Protein AF-A0A6B7KJ77-F1 (afdb_monomer)

Radius of gyration: 12.45 Å; Cα contacts (8 Å, |Δi|>4): 48; chains: 1; bounding box: 26×16×36 Å

Solvent-accessible surface area (backbone atoms only — not comparable to full-atom values): 3717 Å² total; per-residue (Å²): 130,67,94,50,57,80,83,71,34,66,67,58,48,50,51,45,68,75,74,50,54,67,55,75,73,89,55,54,71,37,64,69,50,29,45,69,46,92,99,41,73,44,55,72,68,48,50,56,53,52,52,53,26,58,78,64,75,24,45,114

Structure (mmCIF, N/CA/C/O backbone):
data_AF-A0A6B7KJ77-F1
#
_entry.id   AF-A0A6B7KJ77-F1
#
loop_
_atom_site.group_PDB
_atom_site.id
_atom_site.type_symbol
_atom_site.label_atom_id
_atom_site.label_alt_id
_atom_site.label_comp_id
_atom_site.label_asym_id
_atom_site.label_entity_id
_atom_site.label_seq_id
_atom_site.pdbx_PDB_ins_code
_atom_site.Cartn_x
_atom_site.Cartn_y
_atom_site.Cartn_z
_atom_site.occupancy
_atom_site.B_iso_or_equiv
_atom_site.auth_seq_id
_atom_site.auth_comp_id
_atom_site.auth_asym_id
_atom_site.auth_atom_id
_atom_site.pdbx_PDB_model_num
ATOM 1 N N . MET A 1 1 ? 19.845 3.906 7.364 1.00 49.31 1 MET A N 1
ATOM 2 C CA . MET A 1 1 ? 18.379 3.959 7.553 1.00 49.31 1 MET A CA 1
ATOM 3 C C . MET A 1 1 ? 17.742 3.729 6.197 1.00 49.31 1 MET A C 1
ATOM 5 O O . MET A 1 1 ? 18.214 4.325 5.237 1.00 49.31 1 MET A O 1
ATOM 9 N N . SER A 1 2 ? 16.756 2.834 6.095 1.00 59.03 2 SER A N 1
ATOM 10 C CA . SER A 1 2 ? 15.956 2.702 4.869 1.00 59.03 2 SER A CA 1
ATOM 11 C C . SER A 1 2 ? 15.270 4.040 4.579 1.00 59.03 2 SER A C 1
ATOM 13 O O . SER A 1 2 ? 14.759 4.661 5.507 1.00 59.03 2 SER A O 1
ATOM 15 N N . SER A 1 3 ? 15.243 4.489 3.322 1.00 80.38 3 SER A N 1
ATOM 16 C CA . SER A 1 3 ? 14.470 5.679 2.931 1.00 80.38 3 SER A CA 1
ATOM 17 C C . SER A 1 3 ? 12.957 5.433 2.940 1.00 80.38 3 SER A C 1
ATOM 19 O O 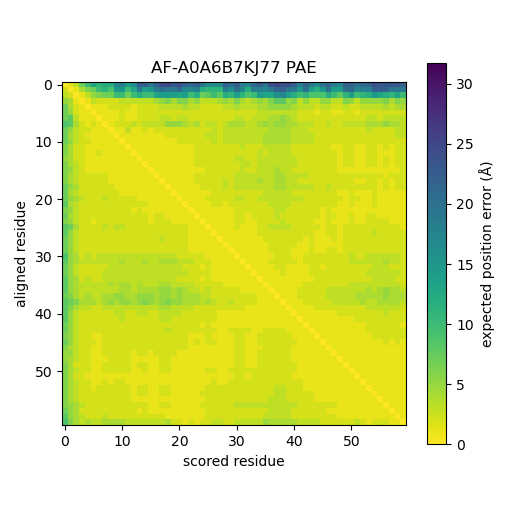. SER A 1 3 ? 12.195 6.366 2.722 1.00 80.38 3 SER A O 1
ATOM 21 N N . ILE A 1 4 ? 12.526 4.185 3.151 1.00 88.00 4 ILE A N 1
ATOM 22 C CA . ILE A 1 4 ? 11.124 3.775 3.255 1.00 88.00 4 ILE A CA 1
ATOM 23 C C . ILE A 1 4 ? 10.834 3.511 4.743 1.00 88.00 4 ILE A C 1
ATOM 25 O O . ILE A 1 4 ? 11.299 2.483 5.256 1.00 88.00 4 ILE A O 1
ATOM 29 N N . PRO A 1 5 ? 10.088 4.397 5.440 1.00 92.56 5 PRO A N 1
ATOM 30 C CA . PRO A 1 5 ? 9.807 4.266 6.874 1.00 92.56 5 PRO A CA 1
ATOM 31 C C . PRO A 1 5 ? 9.184 2.918 7.239 1.00 92.56 5 PRO A C 1
ATOM 33 O O . PRO A 1 5 ? 9.600 2.290 8.210 1.00 92.56 5 PRO A O 1
ATOM 36 N N . PHE A 1 6 ? 8.280 2.417 6.389 1.00 95.44 6 PHE A N 1
ATOM 37 C CA . PHE A 1 6 ? 7.602 1.134 6.569 1.00 95.44 6 PHE A CA 1
ATOM 38 C C . PHE A 1 6 ? 8.553 -0.040 6.863 1.00 95.44 6 PHE A C 1
ATOM 40 O O . PHE A 1 6 ? 8.220 -0.896 7.676 1.00 95.44 6 PHE A O 1
ATOM 47 N N . LEU A 1 7 ? 9.756 -0.077 6.274 1.00 94.69 7 LEU A N 1
ATOM 48 C CA . LEU A 1 7 ? 10.684 -1.206 6.437 1.00 94.69 7 LEU A CA 1
ATOM 49 C C . LEU A 1 7 ? 11.462 -1.179 7.757 1.00 94.69 7 LEU A C 1
ATOM 51 O O . LEU A 1 7 ? 11.842 -2.228 8.266 1.00 94.69 7 LEU A O 1
ATOM 55 N N . GLY A 1 8 ? 11.729 0.005 8.307 1.00 93.62 8 GLY A N 1
ATOM 56 C CA . GLY A 1 8 ? 12.683 0.166 9.410 1.00 93.62 8 GLY A CA 1
ATOM 57 C C . GLY A 1 8 ? 12.109 0.757 10.691 1.00 93.62 8 GLY A C 1
ATOM 58 O O . GLY A 1 8 ? 12.772 0.685 11.721 1.00 93.62 8 GLY A O 1
ATOM 59 N N . ASP A 1 9 ? 10.916 1.344 10.640 1.00 96.19 9 ASP A N 1
ATOM 60 C CA . ASP A 1 9 ? 10.320 2.051 11.768 1.00 96.19 9 ASP A CA 1
ATOM 61 C C . ASP A 1 9 ? 9.142 1.255 12.347 1.00 96.19 9 ASP A C 1
ATOM 63 O O . ASP A 1 9 ? 8.034 1.223 11.806 1.00 96.19 9 ASP A O 1
ATOM 67 N N . GLU A 1 10 ? 9.399 0.581 13.468 1.00 96.12 10 GLU A N 1
ATOM 68 C CA . GLU A 1 10 ? 8.388 -0.177 14.209 1.00 96.12 10 GLU A CA 1
ATOM 69 C C . GLU A 1 10 ? 7.280 0.717 14.766 1.00 96.12 10 GLU A C 1
ATOM 71 O O . GLU A 1 10 ? 6.116 0.321 14.741 1.00 96.12 10 GLU A O 1
ATOM 76 N N . LYS A 1 11 ? 7.614 1.931 15.223 1.00 97.56 11 LYS A N 1
ATOM 77 C CA . LYS A 1 11 ? 6.617 2.868 15.758 1.00 97.56 11 LYS A CA 1
ATOM 78 C C . LYS A 1 11 ? 5.698 3.358 14.651 1.00 97.56 11 LYS A C 1
ATOM 80 O O . LYS A 1 11 ? 4.499 3.475 14.875 1.00 97.56 11 LYS A O 1
ATOM 85 N N . TYR A 1 12 ? 6.244 3.593 13.460 1.00 97.12 12 TYR A N 1
ATOM 86 C CA . TYR A 1 12 ? 5.452 3.926 12.282 1.00 97.12 12 TYR A CA 1
ATOM 87 C C . TYR A 1 12 ? 4.465 2.805 11.942 1.00 97.12 12 TYR A C 1
ATOM 89 O O . TYR A 1 12 ? 3.275 3.070 11.804 1.00 97.12 12 TYR A O 1
ATOM 97 N N . ARG A 1 13 ? 4.916 1.544 11.880 1.00 97.31 13 ARG A N 1
ATOM 98 C CA . ARG A 1 13 ? 4.010 0.409 11.629 1.00 97.31 13 ARG A CA 1
ATOM 99 C C . ARG A 1 13 ? 2.960 0.243 12.725 1.00 97.31 13 ARG A C 1
ATOM 101 O O . ARG A 1 13 ? 1.816 -0.045 12.399 1.00 97.31 13 ARG A O 1
ATOM 108 N N . GLN A 1 14 ? 3.319 0.441 13.993 1.00 98.38 14 GLN A N 1
ATOM 109 C CA . GLN A 1 14 ? 2.361 0.372 15.098 1.00 98.38 14 GLN A CA 1
ATOM 110 C C . GLN A 1 14 ? 1.284 1.458 14.970 1.00 98.38 14 GLN A C 1
ATOM 112 O O . GLN A 1 14 ? 0.102 1.149 15.033 1.00 98.38 14 GLN A O 1
ATOM 117 N N . LEU A 1 15 ? 1.682 2.699 14.671 1.00 98.31 15 LEU A N 1
ATOM 118 C CA . LEU A 1 15 ? 0.744 3.795 14.424 1.00 98.31 15 LEU A CA 1
ATOM 119 C C . LEU A 1 15 ? -0.215 3.486 13.264 1.00 98.31 15 LEU A C 1
ATOM 121 O O . LEU A 1 15 ? -1.396 3.802 13.349 1.00 98.31 15 LEU A O 1
ATOM 125 N N . LEU A 1 16 ? 0.275 2.851 12.191 1.00 98.19 16 LEU A N 1
ATOM 126 C CA . LEU A 1 16 ? -0.591 2.421 11.090 1.00 98.19 16 LEU A CA 1
ATOM 127 C C . LEU A 1 16 ? -1.661 1.429 11.561 1.00 98.19 16 LEU A C 1
ATOM 129 O O . LEU A 1 16 ? -2.817 1.593 11.186 1.00 98.19 16 LEU A O 1
ATOM 133 N N . LYS A 1 17 ? -1.284 0.435 12.381 1.00 97.75 17 LYS A N 1
ATOM 134 C CA . LYS A 1 17 ? -2.207 -0.573 12.937 1.00 97.75 17 LYS A CA 1
ATOM 135 C C . LYS A 1 17 ? -3.272 0.033 13.838 1.00 97.75 17 LYS A C 1
ATOM 137 O O . LYS A 1 17 ? -4.419 -0.394 13.781 1.00 97.75 17 LYS A O 1
ATOM 142 N N . ASP A 1 18 ? -2.877 0.995 14.661 1.00 98.31 18 ASP A N 1
ATOM 143 C CA . ASP A 1 18 ? -3.744 1.527 15.709 1.00 98.31 18 ASP A CA 1
ATOM 144 C C . ASP A 1 18 ? -4.730 2.576 15.172 1.00 98.31 18 ASP A C 1
ATOM 146 O O . ASP A 1 18 ? -5.854 2.670 15.664 1.00 98.31 18 ASP A O 1
ATOM 150 N N . GLU A 1 19 ? -4.339 3.342 14.147 1.00 98.50 19 GLU A N 1
ATOM 151 C CA . GLU A 1 19 ? -5.058 4.563 13.756 1.00 98.50 19 GLU A CA 1
ATOM 152 C C . GLU A 1 19 ? -5.684 4.523 12.348 1.00 98.50 19 GLU A C 1
ATOM 154 O O . GLU A 1 19 ? -6.453 5.421 11.996 1.00 98.50 19 GLU A O 1
ATOM 159 N N . PHE A 1 20 ? -5.383 3.517 11.513 1.00 98.62 20 PHE A N 1
ATOM 160 C CA . PHE A 1 20 ? -5.825 3.482 10.111 1.00 98.62 20 PHE A CA 1
ATOM 161 C C . PHE A 1 20 ? -6.348 2.107 9.673 1.00 98.62 20 PHE A C 1
ATOM 163 O O . PHE A 1 20 ? -5.933 1.068 10.169 1.00 98.62 20 PHE A O 1
ATOM 170 N N . ASN A 1 21 ? -7.250 2.099 8.686 1.00 98.44 21 ASN A N 1
ATOM 171 C CA . ASN A 1 21 ? -7.811 0.884 8.073 1.00 98.44 21 ASN A CA 1
ATOM 172 C C . ASN A 1 21 ? -7.747 0.883 6.531 1.00 98.44 21 ASN A C 1
ATOM 174 O O . ASN A 1 21 ? -8.357 0.038 5.872 1.00 98.44 21 ASN A O 1
ATOM 178 N N . LEU A 1 22 ? -7.049 1.856 5.944 1.00 98.31 22 LEU A N 1
ATOM 179 C CA . LEU A 1 22 ? -6.828 1.996 4.508 1.00 98.31 22 LEU A CA 1
ATOM 180 C C . LEU A 1 22 ? -5.430 2.570 4.286 1.00 98.31 22 LEU A C 1
ATOM 182 O O . LEU A 1 22 ? -5.097 3.615 4.846 1.00 98.31 22 LEU A O 1
ATOM 186 N N . LEU A 1 23 ? -4.644 1.915 3.439 1.00 98.19 23 LEU A N 1
ATOM 187 C CA . LEU A 1 23 ? -3.315 2.357 3.043 1.00 98.19 23 LEU A CA 1
ATOM 188 C C . LEU A 1 23 ? -3.305 2.802 1.578 1.00 98.19 23 LEU A C 1
ATOM 190 O O . LEU A 1 23 ? -4.080 2.345 0.747 1.00 98.19 23 LEU A O 1
ATOM 194 N N . THR A 1 24 ? -2.393 3.710 1.246 1.00 98.00 24 THR A N 1
ATOM 195 C CA . THR A 1 24 ? -2.044 4.039 -0.139 1.00 98.00 24 THR A CA 1
ATOM 196 C C . THR A 1 24 ? -0.529 4.056 -0.243 1.00 98.00 24 THR A C 1
ATOM 198 O O . THR A 1 24 ? 0.142 4.772 0.500 1.00 98.00 24 THR A O 1
ATOM 201 N N . ILE A 1 25 ? 0.023 3.257 -1.155 1.00 96.88 25 ILE A N 1
ATOM 202 C CA . ILE A 1 25 ? 1.474 3.103 -1.303 1.00 96.88 25 ILE A CA 1
ATOM 203 C C . ILE A 1 25 ? 2.033 4.322 -2.047 1.00 96.88 25 ILE A C 1
ATOM 205 O O . ILE A 1 25 ? 1.880 4.449 -3.260 1.00 96.88 25 ILE A O 1
ATOM 209 N N . GLU A 1 26 ? 2.686 5.223 -1.307 1.00 95.88 26 GLU A N 1
ATOM 210 C CA . GLU A 1 26 ? 3.048 6.571 -1.774 1.00 95.88 26 GLU A CA 1
ATOM 211 C C . GLU A 1 26 ? 3.889 6.582 -3.063 1.00 95.88 26 GLU A C 1
ATOM 213 O O . GLU A 1 26 ? 3.645 7.382 -3.972 1.00 95.88 26 GLU A O 1
ATOM 218 N N . ASN A 1 27 ? 4.904 5.717 -3.147 1.00 95.38 27 ASN A N 1
ATOM 219 C CA . ASN A 1 27 ? 5.870 5.734 -4.246 1.00 95.38 27 ASN A CA 1
ATOM 220 C C . ASN A 1 27 ? 6.126 4.363 -4.864 1.00 95.38 27 ASN A C 1
ATOM 222 O O . ASN A 1 27 ? 6.305 4.292 -6.077 1.00 95.38 27 ASN A O 1
ATOM 226 N N . ASP A 1 28 ? 6.137 3.288 -4.078 1.00 96.31 28 ASP A N 1
ATOM 227 C CA . ASP A 1 28 ? 6.612 1.981 -4.549 1.00 96.31 28 ASP A CA 1
ATOM 228 C C . ASP A 1 28 ? 5.655 1.266 -5.523 1.00 96.31 28 ASP A C 1
ATOM 230 O O . ASP A 1 28 ? 6.056 0.296 -6.154 1.0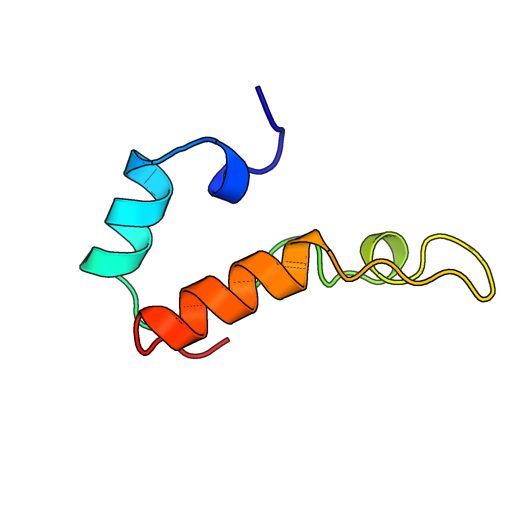0 96.31 28 ASP A O 1
ATOM 234 N N . MET A 1 29 ? 4.453 1.815 -5.750 1.00 97.25 29 MET A N 1
ATOM 235 C CA . MET A 1 29 ? 3.535 1.417 -6.833 1.00 97.25 29 MET A CA 1
ATOM 236 C C . MET A 1 29 ? 3.619 2.307 -8.091 1.00 97.25 29 MET A C 1
ATOM 238 O O . MET A 1 29 ? 2.926 2.059 -9.077 1.00 97.25 29 MET A O 1
ATOM 242 N N . LYS A 1 30 ? 4.448 3.363 -8.102 1.00 97.81 30 LYS A N 1
ATOM 243 C CA . LYS A 1 30 ? 4.614 4.235 -9.282 1.00 97.81 30 LYS A CA 1
ATOM 244 C C . LYS A 1 30 ? 5.402 3.523 -10.385 1.00 97.81 30 LYS A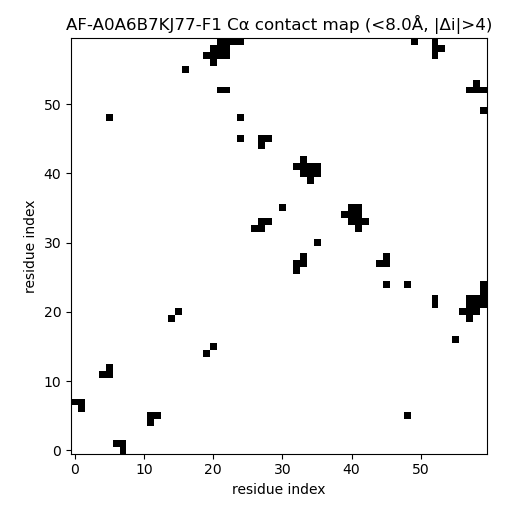 C 1
ATOM 246 O O . LYS A 1 30 ? 6.285 2.717 -10.103 1.00 97.81 30 LYS A O 1
ATOM 251 N N . PHE A 1 31 ? 5.154 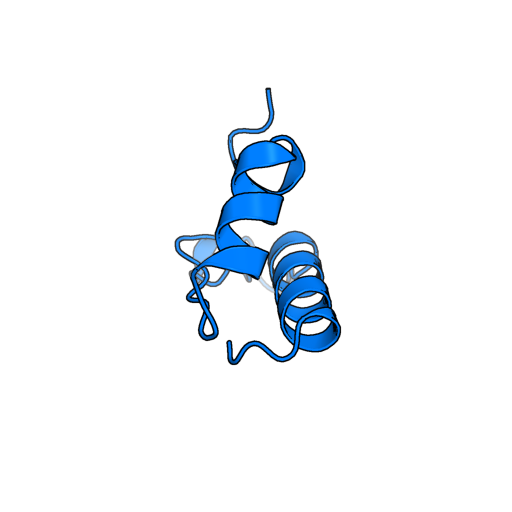3.898 -11.645 1.00 97.50 31 PHE A N 1
ATOM 252 C CA . PHE A 1 31 ? 5.714 3.241 -12.839 1.00 97.50 31 PHE A CA 1
ATOM 253 C C . PHE A 1 31 ? 7.213 2.932 -12.761 1.00 97.50 31 PHE A C 1
ATOM 255 O O . PHE A 1 31 ? 7.605 1.786 -12.939 1.00 97.50 31 PHE A O 1
ATOM 262 N N . ALA A 1 32 ? 8.050 3.921 -12.438 1.00 96.69 32 ALA A N 1
ATOM 263 C CA . ALA A 1 32 ? 9.502 3.729 -12.393 1.00 96.69 32 ALA A CA 1
ATOM 264 C C . ALA A 1 32 ? 9.975 2.787 -11.267 1.00 96.69 32 ALA A C 1
ATOM 266 O O . ALA A 1 32 ? 11.099 2.294 -11.318 1.00 96.69 32 ALA A O 1
ATOM 267 N N . LYS A 1 33 ? 9.143 2.558 -10.241 1.00 96.44 33 LYS A N 1
ATOM 268 C CA . LYS A 1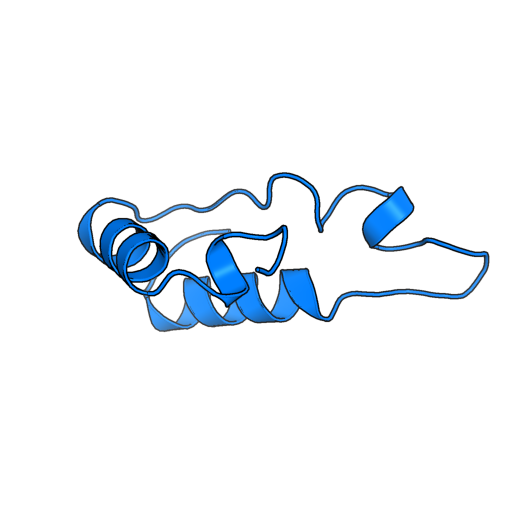 33 ? 9.425 1.630 -9.140 1.00 96.44 33 LYS A CA 1
ATOM 269 C C . LYS A 1 33 ? 9.018 0.204 -9.496 1.00 96.44 33 LYS A C 1
ATOM 271 O O . LYS A 1 33 ? 9.818 -0.702 -9.286 1.00 96.44 33 LYS A O 1
ATOM 276 N N . ILE A 1 34 ? 7.835 0.032 -10.093 1.00 98.00 34 ILE A N 1
ATOM 277 C CA . ILE A 1 34 ? 7.314 -1.288 -10.478 1.00 98.00 34 ILE A CA 1
ATOM 278 C C . ILE A 1 34 ? 7.934 -1.829 -11.767 1.00 98.00 34 ILE A C 1
ATOM 280 O O . ILE A 1 34 ? 8.084 -3.036 -11.896 1.00 98.00 34 ILE A O 1
ATOM 284 N N . HIS A 1 35 ? 8.294 -0.960 -12.717 1.00 98.31 35 HIS A N 1
ATOM 285 C CA . HIS A 1 35 ? 8.814 -1.312 -14.043 1.00 98.31 35 HIS A CA 1
ATOM 286 C C . HIS A 1 35 ? 10.035 -0.438 -14.383 1.00 98.31 35 HIS A C 1
ATOM 288 O O . HIS A 1 35 ? 9.948 0.488 -15.192 1.00 98.31 35 HIS A O 1
ATOM 294 N N . PRO A 1 36 ? 11.182 -0.665 -13.715 1.00 97.38 36 PRO A N 1
ATOM 295 C CA . PRO A 1 36 ? 12.371 0.175 -13.869 1.00 97.38 36 PRO A CA 1
ATOM 296 C C . PRO A 1 36 ? 13.087 0.002 -15.218 1.00 97.38 36 PRO A C 1
ATOM 298 O O . PRO A 1 36 ? 13.785 0.913 -15.667 1.00 97.38 36 PRO A O 1
ATOM 301 N N . GLN A 1 37 ? 12.946 -1.157 -15.868 1.00 98.31 37 GLN A N 1
ATOM 302 C CA . GLN A 1 37 ? 13.496 -1.446 -17.194 1.00 98.31 37 GLN A CA 1
ATOM 303 C C . GLN A 1 37 ? 12.519 -2.309 -17.995 1.00 98.31 37 GLN A C 1
ATOM 305 O O . GLN A 1 37 ? 11.676 -2.996 -17.425 1.00 98.31 37 GLN A O 1
ATOM 310 N N . ARG A 1 38 ? 12.664 -2.307 -19.327 1.00 97.88 38 ARG A N 1
ATOM 311 C CA . ARG A 1 38 ? 11.905 -3.191 -20.223 1.00 97.88 38 ARG A CA 1
ATOM 312 C C . ARG A 1 38 ? 11.999 -4.640 -19.724 1.00 97.88 38 ARG A C 1
ATOM 314 O O . ARG A 1 38 ? 13.094 -5.110 -19.446 1.00 97.88 38 ARG A O 1
ATOM 321 N N . ASP A 1 39 ? 10.846 -5.294 -19.613 1.00 97.94 39 ASP A N 1
ATOM 322 C CA . ASP A 1 39 ? 10.675 -6.674 -19.133 1.00 97.94 39 ASP A CA 1
ATOM 323 C C . ASP A 1 39 ? 11.170 -6.973 -17.698 1.00 97.94 39 ASP A C 1
ATOM 325 O O . ASP A 1 39 ? 11.178 -8.129 -17.283 1.00 97.94 39 ASP A O 1
ATOM 329 N N . THR A 1 40 ? 11.506 -5.949 -16.903 1.00 98.19 40 THR A N 1
ATOM 330 C CA . THR A 1 40 ? 11.907 -6.095 -15.494 1.00 98.19 40 THR A CA 1
ATOM 331 C C . THR A 1 40 ? 10.856 -5.493 -14.579 1.00 98.19 40 THR A C 1
ATOM 333 O O . THR A 1 40 ? 10.635 -4.284 -14.612 1.00 98.19 40 THR A O 1
ATOM 336 N N . TYR A 1 41 ? 10.270 -6.312 -13.707 1.00 98.19 41 TYR A N 1
ATOM 337 C CA . TYR A 1 41 ? 9.297 -5.867 -12.713 1.00 98.19 41 TYR A CA 1
ATOM 338 C C . TYR A 1 41 ? 9.825 -6.038 -11.290 1.00 98.19 41 TYR A C 1
ATOM 340 O O . TYR A 1 41 ? 10.517 -7.012 -10.996 1.00 98.19 41 TYR A O 1
ATOM 348 N N . ASN A 1 42 ? 9.491 -5.101 -10.405 1.00 97.75 42 ASN A N 1
ATOM 349 C CA . ASN A 1 42 ? 9.847 -5.166 -8.992 1.00 97.75 42 ASN A CA 1
ATOM 350 C C . ASN A 1 42 ? 8.634 -4.861 -8.111 1.00 97.75 42 ASN A C 1
ATOM 352 O O . ASN A 1 42 ? 8.233 -3.706 -7.975 1.00 97.75 42 ASN A O 1
ATOM 356 N N . PHE A 1 43 ? 8.101 -5.906 -7.481 1.00 98.06 43 PHE A N 1
ATOM 357 C CA . PHE A 1 43 ? 6.980 -5.815 -6.545 1.00 98.06 43 PHE A CA 1
ATOM 358 C C . PHE A 1 43 ? 7.374 -6.106 -5.089 1.00 98.06 43 PHE A C 1
ATOM 360 O O . PHE A 1 43 ? 6.521 -6.107 -4.216 1.00 98.06 43 PHE A O 1
ATOM 367 N N . VAL A 1 44 ? 8.669 -6.262 -4.782 1.00 97.00 44 VAL A N 1
ATOM 368 C CA . VAL A 1 44 ? 9.124 -6.712 -3.452 1.00 97.00 44 VAL A CA 1
ATOM 369 C C . VAL A 1 44 ? 8.618 -5.811 -2.321 1.00 97.00 44 VAL A C 1
ATOM 371 O O . VAL A 1 44 ? 8.098 -6.298 -1.327 1.00 97.00 44 VAL A O 1
ATOM 374 N N . ILE A 1 45 ? 8.771 -4.491 -2.451 1.00 96.44 45 ILE A N 1
ATOM 375 C CA . ILE A 1 45 ? 8.304 -3.549 -1.423 1.00 96.44 45 ILE A CA 1
ATOM 376 C C . ILE A 1 45 ? 6.776 -3.439 -1.364 1.00 96.44 45 ILE A C 1
ATOM 378 O O . ILE A 1 45 ? 6.247 -3.532 -0.256 1.00 96.44 45 ILE A O 1
ATOM 382 N N . PRO A 1 46 ? 6.047 -3.215 -2.478 1.00 97.12 46 PRO A N 1
ATOM 383 C CA . PRO A 1 46 ? 4.596 -3.123 -2.396 1.00 97.12 46 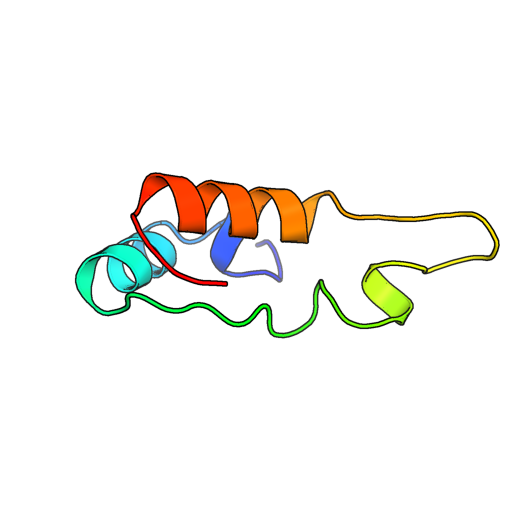PRO A CA 1
ATOM 384 C C . PRO A 1 46 ? 3.951 -4.420 -1.894 1.00 97.12 46 PRO A C 1
ATOM 386 O O . PRO A 1 46 ? 3.017 -4.318 -1.107 1.00 97.12 46 PRO A O 1
ATOM 389 N N . ASP A 1 47 ? 4.483 -5.600 -2.227 1.00 98.50 47 ASP A N 1
ATOM 390 C CA . ASP A 1 47 ? 3.966 -6.879 -1.719 1.00 98.50 47 ASP A CA 1
ATOM 391 C C . ASP A 1 47 ? 4.075 -6.966 -0.190 1.00 98.50 47 ASP A C 1
ATOM 393 O O . ASP A 1 47 ? 3.111 -7.351 0.465 1.00 98.50 47 ASP A O 1
ATOM 397 N N . LEU A 1 48 ? 5.184 -6.505 0.405 1.00 97.88 48 LEU A N 1
ATOM 398 C CA . LEU A 1 48 ? 5.329 -6.438 1.867 1.00 97.88 48 LEU A CA 1
ATOM 399 C C . LEU A 1 48 ? 4.306 -5.494 2.521 1.00 97.88 48 LEU A C 1
ATOM 401 O O . LEU A 1 48 ? 3.844 -5.750 3.632 1.00 97.88 48 LEU A O 1
ATOM 405 N N . ILE A 1 49 ? 3.963 -4.383 1.860 1.00 97.69 49 ILE A N 1
ATOM 406 C CA . ILE A 1 49 ? 2.963 -3.434 2.376 1.00 97.69 49 ILE A CA 1
ATOM 407 C C . ILE A 1 49 ? 1.550 -4.010 2.231 1.00 97.69 49 ILE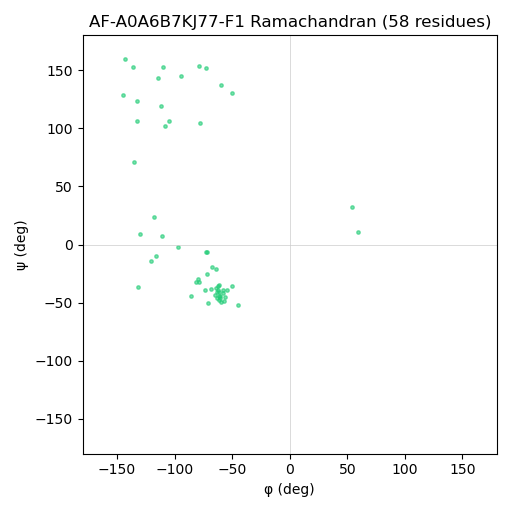 A C 1
ATOM 409 O O . ILE A 1 49 ? 0.734 -3.847 3.136 1.00 97.69 49 ILE A O 1
ATOM 413 N N . VAL A 1 50 ? 1.262 -4.696 1.122 1.00 98.38 50 VAL A N 1
ATOM 414 C CA . VAL A 1 50 ? -0.018 -5.379 0.894 1.00 98.38 50 VAL A CA 1
ATOM 415 C C . VAL A 1 50 ? -0.209 -6.519 1.895 1.00 98.38 50 VAL A C 1
ATOM 417 O O . VAL A 1 50 ? -1.283 -6.627 2.476 1.00 98.38 50 VAL A O 1
ATOM 420 N N . GLU A 1 51 ? 0.821 -7.325 2.155 1.00 98.62 51 GLU A N 1
ATOM 421 C CA . GLU A 1 51 ? 0.774 -8.395 3.159 1.00 98.62 51 GLU A CA 1
ATOM 422 C C . GLU A 1 51 ? 0.500 -7.828 4.556 1.00 98.62 51 GLU A C 1
ATOM 424 O O 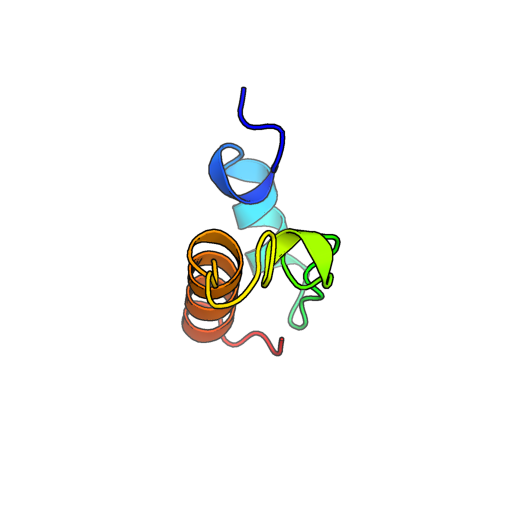. GLU A 1 51 ? -0.430 -8.266 5.229 1.00 98.62 51 GLU A O 1
ATOM 429 N N . PHE A 1 52 ? 1.200 -6.758 4.942 1.00 98.25 52 PHE A N 1
ATOM 430 C CA . PHE A 1 52 ? 0.905 -6.042 6.182 1.00 98.25 52 PHE A CA 1
ATOM 431 C C . PHE A 1 52 ? -0.534 -5.508 6.233 1.00 98.25 52 PHE A C 1
ATOM 433 O O . PHE A 1 52 ? -1.172 -5.589 7.281 1.00 98.25 52 PHE A O 1
ATOM 440 N N . ALA A 1 53 ? -1.061 -4.959 5.135 1.00 98.44 53 ALA A N 1
ATOM 441 C CA . ALA A 1 53 ? -2.438 -4.476 5.093 1.00 98.44 53 ALA A CA 1
ATOM 442 C C . ALA A 1 53 ? -3.430 -5.624 5.337 1.00 98.44 53 ALA A C 1
ATOM 444 O O . ALA A 1 53 ? -4.307 -5.507 6.191 1.00 98.44 53 ALA A O 1
ATOM 445 N N . LEU A 1 54 ? -3.240 -6.753 4.646 1.00 98.50 54 LEU A N 1
ATOM 446 C CA . LEU A 1 54 ? -4.075 -7.949 4.775 1.00 98.50 54 LEU A CA 1
ATOM 447 C C . LEU A 1 54 ? -4.041 -8.533 6.193 1.00 98.50 54 LEU A C 1
ATOM 449 O O . LEU A 1 54 ? -5.090 -8.860 6.737 1.00 98.50 54 LEU A O 1
ATOM 453 N N . GLU A 1 55 ? -2.863 -8.626 6.812 1.00 98.38 55 GLU A N 1
ATOM 454 C CA . GLU A 1 55 ? -2.700 -9.137 8.182 1.00 98.38 55 GLU A CA 1
ATOM 455 C C . GLU A 1 55 ? -3.380 -8.275 9.254 1.00 98.38 55 GLU A C 1
ATOM 457 O O . GLU A 1 55 ? -3.611 -8.750 10.365 1.00 98.38 55 GLU A O 1
ATOM 462 N N . ASN A 1 56 ? -3.651 -7.002 8.957 1.00 98.38 56 ASN A N 1
ATOM 463 C CA . ASN A 1 56 ? -4.217 -6.044 9.909 1.00 98.38 56 ASN A CA 1
ATOM 464 C C . ASN A 1 56 ? -5.594 -5.527 9.459 1.00 98.38 56 ASN A C 1
ATOM 466 O O . ASN A 1 56 ? -5.997 -4.437 9.859 1.00 98.38 56 ASN A O 1
ATOM 470 N N . ASP A 1 57 ? -6.302 -6.295 8.621 1.00 98.38 57 ASP A N 1
ATOM 471 C CA . ASP A 1 57 ? -7.653 -5.987 8.128 1.00 98.38 57 ASP A CA 1
ATOM 472 C C . ASP A 1 57 ? -7.780 -4.594 7.473 1.00 98.38 57 ASP A C 1
ATOM 474 O O . ASP A 1 57 ? -8.828 -3.939 7.511 1.00 98.38 57 ASP A O 1
ATOM 478 N N . MET A 1 58 ? -6.702 -4.129 6.839 1.00 98.62 58 MET A N 1
ATOM 479 C CA . MET A 1 58 ? -6.657 -2.858 6.128 1.00 98.62 58 MET A CA 1
ATOM 480 C C . MET A 1 58 ? -6.951 -3.050 4.642 1.00 98.62 58 MET A C 1
ATOM 482 O O . MET A 1 58 ? -6.535 -4.019 4.008 1.00 98.62 58 MET A O 1
ATOM 486 N N . LYS A 1 59 ? -7.623 -2.065 4.049 1.00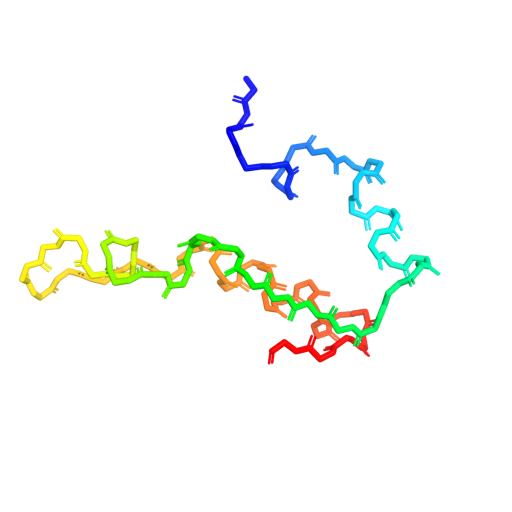 98.44 59 LYS A N 1
ATOM 487 C CA . LYS A 1 59 ? -7.732 -1.939 2.592 1.00 98.44 59 LYS A CA 1
ATOM 488 C C . LYS A 1 59 ? -6.446 -1.339 2.021 1.00 98.44 59 LYS A C 1
ATOM 490 O O . LYS A 1 59 ? -5.764 -0.576 2.706 1.00 98.44 59 LYS A O 1
ATOM 495 N N . VAL A 1 60 ? -6.142 -1.637 0.763 1.00 95.62 60 VAL A N 1
ATOM 496 C CA . VAL A 1 60 ? -5.000 -1.089 0.015 1.00 95.62 60 VAL A CA 1
ATOM 497 C C . VAL A 1 60 ? -5.335 -0.995 -1.466 1.00 95.62 60 VAL A C 1
ATOM 499 O O . VAL A 1 60 ? -6.125 -1.848 -1.933 1.00 95.62 60 VAL A O 1
#

Nearest PDB structures (foldseek):
  1xyz-assembly2_B  TM=9.465E-01  e=2.199E-03  Acetivibrio thermocellus
  1v0m-assembly1_A  TM=9.208E-01  e=3.299E-03  Streptomyces lividans
  1r87-assembly1_A  TM=9.420E-01  e=5.298E-03  Geobacillus stearothermophilus
  3wue-assembly1_A  TM=9.049E-01  e=5.298E-03  Streptomyces sp.
  5rge-assembly1_A  TM=9.312E-01  e=2.511E-02  Thermoascus aurantiacus

Sequence (60 aa):
MSSIPFLGDEKYRQLLKDEFNLLTIENDMKFAKIHPQRDTYNFVIPDLIVEFALENDMKV

Foldseek 3Di:
DPPDCVVPPPVVLVCCLPPAQEDDDPPCPDCCNQDVDVPDGDCPVVVVVVVSNVVSNHHD

pLDDT: mean 95.55, std 8.22, range [49.31, 98.62]

Mean predicted aligned error: 2.7 Å

Secondary structure (DSSP, 8-state):
--SSHHHH-HHHHHHHHHH-SB---SSTTSHHHH-SBTTB---HHHHHHHHHHHHTT-B-